Protein AF-A0AA38IUK0-F1 (afdb_monomer_lite)

Sequence (92 aa):
MAKKSNTLSTDEIKKFIDTARDHKHLLTKVALIFGICEALQKAEMCNVKVRDLEDFKSALLFNFLYHVRHEKKSKLSCKKLMTENIYSRRLL

Structure (mmCIF, N/CA/C/O backbone):
data_AF-A0AA38IUK0-F1
#
_entry.id   AF-A0AA38IUK0-F1
#
loop_
_atom_site.group_PDB
_atom_site.id
_atom_site.type_symbol
_atom_site.label_atom_id
_atom_site.label_alt_id
_atom_site.label_comp_id
_atom_site.label_asym_id
_atom_site.label_entity_id
_atom_site.label_seq_id
_atom_site.pdbx_PDB_ins_code
_atom_site.Cartn_x
_atom_site.Cartn_y
_atom_site.Cartn_z
_atom_site.occupancy
_atom_site.B_iso_or_equiv
_atom_site.auth_seq_id
_atom_site.auth_comp_id
_atom_site.auth_asym_id
_atom_site.auth_atom_id
_atom_site.pdbx_PDB_model_num
ATOM 1 N N . MET A 1 1 ? 21.293 22.454 -12.709 1.00 43.09 1 MET A N 1
ATOM 2 C CA . MET A 1 1 ? 19.987 22.630 -12.035 1.00 43.09 1 MET A CA 1
ATOM 3 C C . MET A 1 1 ? 19.675 21.364 -11.252 1.00 43.09 1 MET A C 1
ATOM 5 O O . MET A 1 1 ? 19.657 20.297 -11.853 1.00 43.09 1 MET A O 1
ATOM 9 N N . ALA A 1 2 ? 19.509 21.448 -9.929 1.00 52.25 2 ALA A N 1
ATOM 10 C CA . ALA A 1 2 ? 19.129 20.292 -9.119 1.00 52.25 2 ALA A CA 1
ATOM 11 C C . ALA A 1 2 ? 17.705 19.856 -9.499 1.00 52.25 2 ALA A C 1
ATOM 13 O O . ALA A 1 2 ? 16.776 20.663 -9.468 1.00 52.25 2 ALA A O 1
ATOM 14 N N . LYS A 1 3 ? 17.541 18.594 -9.903 1.00 63.00 3 LYS A N 1
ATOM 15 C CA . LYS A 1 3 ? 16.242 18.010 -10.243 1.00 63.00 3 LYS A CA 1
ATOM 16 C C . LYS A 1 3 ? 15.436 17.927 -8.944 1.00 63.00 3 LYS A C 1
ATOM 18 O O . LYS A 1 3 ? 15.688 17.043 -8.131 1.00 63.00 3 LYS A O 1
ATOM 23 N N . LYS A 1 4 ? 14.530 18.882 -8.701 1.00 60.06 4 LYS A N 1
ATOM 24 C CA . LYS A 1 4 ? 13.596 18.789 -7.572 1.00 60.06 4 LYS A CA 1
ATOM 25 C C . LYS A 1 4 ? 12.804 17.495 -7.755 1.00 60.06 4 LYS A C 1
ATOM 27 O O . LYS A 1 4 ? 12.176 17.293 -8.791 1.00 60.06 4 LYS A O 1
ATOM 32 N N . SER A 1 5 ? 12.920 16.588 -6.790 1.00 66.38 5 SER A N 1
ATOM 33 C CA . SER A 1 5 ? 12.066 15.407 -6.729 1.00 66.38 5 SER A CA 1
ATOM 34 C C . SER A 1 5 ? 10.632 15.896 -6.561 1.00 66.38 5 SER A C 1
ATOM 36 O O . SER A 1 5 ? 10.356 16.643 -5.623 1.00 66.38 5 SER A O 1
ATOM 38 N N . ASN A 1 6 ? 9.734 15.509 -7.468 1.00 71.69 6 ASN A N 1
ATOM 39 C CA . ASN A 1 6 ? 8.299 15.722 -7.292 1.00 71.69 6 ASN A CA 1
ATOM 40 C C . ASN A 1 6 ? 7.814 14.719 -6.244 1.00 71.69 6 ASN A C 1
ATOM 42 O O . ASN A 1 6 ? 7.322 13.641 -6.574 1.00 71.69 6 ASN A O 1
ATOM 46 N N . THR A 1 7 ? 8.063 15.039 -4.981 1.00 80.12 7 THR A N 1
ATOM 47 C CA . THR A 1 7 ? 7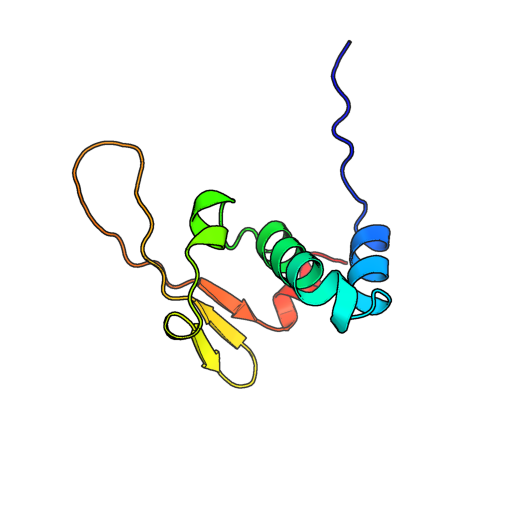.626 14.237 -3.844 1.00 80.12 7 THR A CA 1
ATOM 48 C C . THR A 1 7 ? 6.192 14.629 -3.509 1.00 80.12 7 THR A C 1
ATOM 50 O O . THR A 1 7 ? 5.901 15.815 -3.382 1.00 80.12 7 THR A O 1
ATOM 53 N N . LEU A 1 8 ? 5.302 13.643 -3.388 1.00 82.06 8 LEU A N 1
ATOM 54 C CA . LEU A 1 8 ? 3.932 13.873 -2.930 1.00 82.06 8 LEU A CA 1
ATOM 55 C C . LEU A 1 8 ? 3.944 14.241 -1.445 1.00 82.06 8 LEU A C 1
ATOM 57 O O . LEU A 1 8 ? 4.666 13.619 -0.663 1.00 82.06 8 LEU A O 1
ATOM 61 N N . SER A 1 9 ? 3.135 15.221 -1.058 1.00 86.31 9 SER A N 1
ATOM 62 C CA . SER A 1 9 ? 2.902 15.529 0.351 1.00 86.31 9 SER A CA 1
ATOM 63 C C . SER A 1 9 ? 2.049 14.451 1.027 1.00 86.31 9 SER A C 1
ATOM 65 O O . SER A 1 9 ? 1.289 13.723 0.381 1.00 86.31 9 SER A O 1
ATOM 67 N N . THR A 1 10 ? 2.148 14.371 2.352 1.00 83.88 10 THR A N 1
ATOM 68 C CA . THR A 1 10 ? 1.328 13.480 3.182 1.00 83.88 10 THR A CA 1
ATOM 69 C C . THR A 1 10 ? -0.170 13.678 2.937 1.00 83.88 10 THR A C 1
ATOM 71 O O . THR A 1 10 ? -0.903 12.699 2.790 1.00 83.88 10 THR A O 1
ATOM 74 N N . ASP A 1 11 ? -0.616 14.930 2.803 1.00 86.88 11 ASP A N 1
ATOM 75 C CA . ASP A 1 11 ? -2.020 15.264 2.548 1.00 86.88 11 ASP A CA 1
ATOM 76 C C . ASP A 1 11 ? -2.488 14.797 1.167 1.00 86.88 11 ASP A C 1
ATOM 78 O O . ASP A 1 11 ? -3.588 14.260 1.028 1.00 86.88 11 ASP A O 1
ATOM 82 N N . GLU A 1 12 ? -1.654 14.949 0.135 1.00 89.00 12 GLU A N 1
ATOM 83 C CA . GLU A 1 12 ? -1.959 14.464 -1.215 1.00 89.00 12 GLU A CA 1
ATOM 84 C C . GLU A 1 12 ? -2.049 12.937 -1.259 1.00 89.00 12 GLU A C 1
ATOM 86 O O . GLU A 1 12 ? -2.962 12.386 -1.879 1.00 89.00 12 GLU A O 1
ATOM 91 N N . ILE A 1 13 ? -1.135 12.254 -0.565 1.00 88.44 13 ILE A N 1
ATOM 92 C CA . ILE A 1 13 ? -1.134 10.797 -0.421 1.00 88.44 13 ILE A CA 1
ATOM 93 C C . ILE A 1 13 ? -2.412 10.334 0.277 1.00 88.44 13 ILE A C 1
ATOM 95 O O . ILE A 1 13 ? -3.120 9.471 -0.246 1.00 88.44 13 ILE A O 1
ATOM 99 N N . LYS A 1 14 ? -2.728 10.922 1.436 1.00 88.38 14 LYS A N 1
ATOM 100 C CA . LYS A 1 14 ? -3.909 10.568 2.224 1.00 88.38 14 LYS A CA 1
ATOM 101 C C . LYS A 1 14 ? -5.186 10.819 1.430 1.00 88.38 14 LYS A C 1
ATOM 103 O O . LYS A 1 14 ? -6.017 9.926 1.301 1.00 88.38 14 LYS A O 1
ATOM 108 N N . LYS A 1 15 ? -5.303 11.988 0.795 1.00 91.88 15 LYS A N 1
ATOM 109 C CA . LYS A 1 15 ? -6.433 12.318 -0.081 1.00 91.88 15 LYS A CA 1
ATOM 110 C C . LYS A 1 15 ? -6.582 11.305 -1.212 1.00 91.88 15 LYS A C 1
ATOM 112 O O . LYS A 1 15 ? -7.702 10.895 -1.503 1.00 91.88 15 LYS A O 1
ATOM 117 N N . PHE A 1 16 ? -5.491 10.884 -1.849 1.00 91.12 16 PHE A N 1
ATOM 118 C CA . PHE A 1 16 ? -5.550 9.879 -2.909 1.00 91.12 16 PHE A CA 1
ATOM 119 C C . PHE A 1 16 ? -6.031 8.516 -2.391 1.00 91.12 16 PHE A C 1
ATOM 121 O O . PHE A 1 16 ? -6.926 7.922 -2.994 1.00 91.12 16 PHE A O 1
ATOM 128 N N . ILE A 1 17 ? -5.479 8.036 -1.274 1.00 89.44 17 ILE A N 1
ATOM 129 C CA . ILE A 1 17 ? -5.870 6.756 -0.666 1.00 89.44 17 ILE A CA 1
ATOM 130 C C . ILE A 1 17 ? -7.351 6.776 -0.264 1.00 89.44 17 ILE A C 1
ATOM 132 O O . ILE A 1 17 ? -8.081 5.845 -0.612 1.00 89.44 17 ILE A O 1
ATOM 136 N N . ASP A 1 18 ? -7.806 7.856 0.374 1.00 89.56 18 ASP A N 1
ATOM 137 C CA . ASP A 1 18 ? -9.168 7.979 0.901 1.00 89.56 18 ASP A CA 1
ATOM 138 C C . ASP A 1 18 ? -10.218 8.161 -0.215 1.00 89.56 18 ASP A C 1
ATOM 140 O O . ASP A 1 18 ? -11.331 7.650 -0.111 1.00 89.56 18 ASP A O 1
ATOM 144 N N . THR A 1 19 ? -9.889 8.878 -1.301 1.00 93.56 19 THR A N 1
ATOM 145 C CA . THR A 1 19 ? -10.895 9.321 -2.295 1.00 93.56 19 THR A CA 1
ATOM 146 C C . THR A 1 19 ? -10.840 8.615 -3.650 1.00 93.56 19 THR A C 1
ATOM 148 O O . THR A 1 19 ? -11.836 8.619 -4.380 1.00 93.56 19 THR A O 1
ATOM 151 N N . ALA A 1 20 ? -9.708 8.015 -4.039 1.00 93.88 20 ALA A N 1
ATOM 152 C CA . ALA A 1 20 ? -9.612 7.369 -5.346 1.00 93.88 20 ALA A CA 1
ATOM 153 C C . ALA A 1 20 ? -10.496 6.113 -5.404 1.00 93.88 20 ALA A C 1
ATOM 155 O O . ALA A 1 20 ? -10.642 5.386 -4.427 1.00 93.88 20 ALA A O 1
ATOM 156 N N . ARG A 1 21 ? -11.093 5.826 -6.563 1.00 92.94 21 ARG A N 1
ATOM 157 C CA . ARG A 1 21 ? -11.991 4.670 -6.714 1.00 92.94 21 ARG A CA 1
ATOM 158 C C . ARG A 1 21 ? -11.197 3.375 -6.880 1.00 92.94 21 ARG A C 1
ATOM 160 O O . ARG A 1 21 ? -10.360 3.289 -7.780 1.00 92.94 21 ARG A O 1
ATOM 167 N N . ASP A 1 22 ? -11.510 2.353 -6.088 1.00 91.31 22 ASP A N 1
ATOM 168 C CA . ASP A 1 22 ? -10.744 1.098 -6.074 1.00 91.31 22 ASP A CA 1
ATOM 169 C C . ASP A 1 22 ? -10.783 0.363 -7.418 1.00 91.31 22 ASP A C 1
ATOM 171 O O . ASP A 1 22 ? -9.738 -0.020 -7.930 1.00 91.31 22 ASP A O 1
ATOM 175 N N . HIS A 1 23 ? -11.935 0.282 -8.089 1.00 91.38 23 HIS A N 1
ATOM 176 C CA . HIS A 1 23 ? -12.033 -0.384 -9.401 1.00 91.38 23 HIS A CA 1
ATOM 177 C C . HIS A 1 23 ? -11.066 0.167 -10.467 1.00 91.38 23 HIS A C 1
ATOM 179 O O . HIS A 1 23 ? -10.779 -0.513 -11.446 1.00 91.38 23 HIS A O 1
ATOM 185 N N . LYS A 1 24 ? -10.585 1.406 -10.299 1.00 93.69 24 LYS A N 1
ATOM 186 C CA . LYS A 1 24 ? -9.649 2.062 -11.218 1.00 93.69 24 LYS A CA 1
ATOM 187 C C . LYS A 1 24 ? -8.232 2.159 -10.652 1.00 93.69 24 LYS A C 1
ATOM 189 O O . LYS A 1 24 ? -7.269 2.122 -11.412 1.00 93.69 24 LYS A O 1
ATOM 194 N N . HIS A 1 25 ? -8.099 2.316 -9.336 1.00 92.56 25 HIS A N 1
ATOM 195 C CA . HIS A 1 25 ? -6.841 2.694 -8.690 1.00 92.56 25 HIS A CA 1
ATOM 196 C C . HIS A 1 25 ? -6.395 1.751 -7.567 1.00 92.56 25 HIS A C 1
ATOM 198 O O . HIS A 1 25 ? -5.408 2.060 -6.905 1.00 92.56 25 HIS A O 1
ATOM 204 N N . LEU A 1 26 ? -7.052 0.602 -7.367 1.00 90.12 26 LEU A N 1
ATOM 205 C CA . LEU A 1 26 ? -6.724 -0.349 -6.297 1.00 90.12 26 LEU A CA 1
ATOM 206 C C . LEU A 1 26 ? -5.240 -0.726 -6.303 1.00 90.12 26 LEU A C 1
ATOM 208 O O . LEU A 1 26 ? -4.564 -0.568 -5.291 1.00 90.12 26 LEU A O 1
ATOM 212 N N . LEU A 1 27 ? -4.703 -1.135 -7.457 1.00 87.19 27 LEU A N 1
ATOM 213 C CA . LEU A 1 27 ? -3.288 -1.497 -7.574 1.00 87.19 27 LEU A CA 1
ATOM 214 C C . LEU A 1 27 ? -2.361 -0.324 -7.224 1.00 87.19 27 LEU A C 1
ATOM 216 O O . LEU A 1 27 ? -1.352 -0.509 -6.550 1.00 87.19 27 LEU A O 1
ATOM 220 N N . THR A 1 28 ? -2.706 0.891 -7.655 1.00 90.00 28 THR A N 1
ATOM 221 C CA . THR A 1 28 ? -1.922 2.097 -7.362 1.00 90.00 28 THR A CA 1
ATOM 222 C C . THR A 1 28 ? -1.956 2.444 -5.877 1.00 90.00 28 THR A C 1
ATOM 224 O O . THR A 1 28 ? -0.914 2.784 -5.324 1.00 90.00 28 THR A O 1
ATOM 227 N N . LYS A 1 29 ? -3.115 2.321 -5.216 1.00 89.19 29 LYS A N 1
ATOM 228 C CA . LYS A 1 29 ? -3.238 2.510 -3.764 1.00 89.19 29 LYS A CA 1
ATOM 229 C C . LYS A 1 29 ? -2.376 1.505 -3.008 1.00 89.19 29 LYS A C 1
ATOM 231 O O . LYS A 1 29 ? -1.570 1.904 -2.177 1.00 89.19 29 LYS A O 1
ATOM 236 N N . VAL A 1 30 ? -2.491 0.225 -3.357 1.00 84.94 30 VAL A N 1
ATOM 237 C CA . VAL A 1 30 ? -1.711 -0.864 -2.754 1.00 84.94 30 VAL A CA 1
ATOM 238 C C . VAL A 1 30 ? -0.205 -0.627 -2.934 1.00 84.94 30 VAL A C 1
ATOM 240 O O . VAL A 1 30 ? 0.555 -0.696 -1.973 1.00 84.94 30 VAL A O 1
ATOM 243 N N . ALA A 1 31 ? 0.234 -0.264 -4.141 1.00 84.56 31 ALA A N 1
ATOM 244 C CA . ALA A 1 31 ? 1.636 0.040 -4.420 1.00 84.56 31 ALA A CA 1
ATOM 245 C C . ALA A 1 31 ? 2.158 1.263 -3.643 1.00 84.56 31 ALA A C 1
ATOM 247 O O . ALA A 1 31 ? 3.287 1.254 -3.152 1.00 84.56 31 ALA A O 1
ATOM 248 N N . LEU A 1 32 ? 1.343 2.315 -3.525 1.00 86.31 32 LEU A N 1
ATOM 249 C CA . LEU A 1 32 ? 1.692 3.527 -2.785 1.00 86.31 32 LEU A CA 1
ATOM 250 C C . LEU A 1 32 ? 1.870 3.229 -1.292 1.00 86.31 32 LEU A C 1
ATOM 252 O O . LEU A 1 32 ? 2.868 3.630 -0.698 1.00 86.31 32 LEU A O 1
ATOM 256 N N . ILE A 1 33 ? 0.946 2.458 -0.721 1.00 82.19 33 ILE A N 1
ATOM 257 C 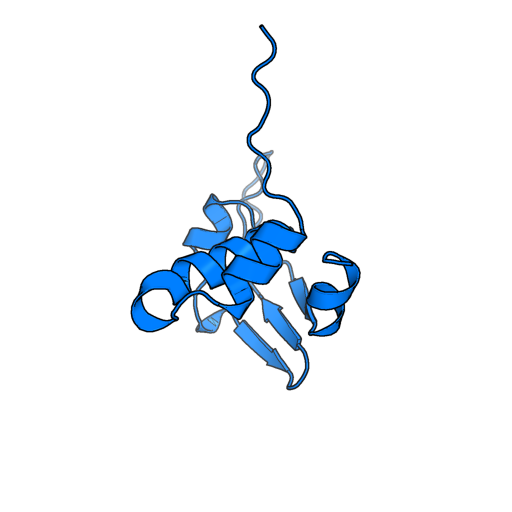CA . ILE A 1 33 ? 0.996 1.965 0.656 1.00 82.19 33 ILE A CA 1
ATOM 258 C C . ILE A 1 33 ? 2.291 1.180 0.918 1.00 82.19 33 ILE A C 1
ATOM 260 O O . ILE A 1 33 ? 3.010 1.472 1.875 1.00 82.19 33 ILE A O 1
ATOM 264 N N . PHE A 1 34 ? 2.644 0.239 0.037 1.00 79.44 34 PHE A N 1
ATOM 265 C CA . PHE A 1 34 ? 3.894 -0.517 0.163 1.00 79.44 34 PHE A CA 1
ATOM 266 C C . PHE A 1 34 ? 5.142 0.360 0.087 1.00 79.44 34 PHE A C 1
ATOM 268 O O . PHE A 1 34 ? 6.092 0.135 0.841 1.00 79.44 34 PHE A O 1
ATOM 275 N N . GLY A 1 35 ? 5.129 1.361 -0.796 1.00 78.00 35 GLY A N 1
ATOM 276 C CA . GLY A 1 35 ? 6.220 2.318 -0.940 1.00 78.00 35 GLY A CA 1
ATOM 277 C C . GLY A 1 35 ? 6.426 3.185 0.305 1.00 78.00 35 GLY A C 1
ATOM 278 O O . GLY A 1 35 ? 7.554 3.312 0.772 1.00 78.00 35 GLY A O 1
ATOM 279 N N . ILE A 1 36 ? 5.351 3.742 0.877 1.00 77.69 36 ILE A N 1
ATOM 280 C CA . ILE A 1 36 ? 5.405 4.628 2.062 1.00 77.69 36 ILE A CA 1
ATOM 281 C C . ILE A 1 36 ? 5.829 3.869 3.321 1.00 77.69 36 ILE A C 1
ATOM 283 O O . ILE A 1 36 ? 6.608 4.362 4.142 1.00 77.69 36 ILE A O 1
ATOM 287 N N . CYS A 1 37 ? 5.341 2.642 3.482 1.00 69.75 37 CYS A N 1
ATOM 288 C CA . CYS A 1 37 ? 5.720 1.794 4.605 1.00 69.75 37 CYS A CA 1
ATOM 289 C C . CYS A 1 37 ? 7.132 1.196 4.457 1.00 69.75 37 CYS A C 1
ATOM 291 O O . CYS A 1 37 ? 7.521 0.376 5.287 1.00 69.75 37 CYS A O 1
ATOM 293 N N . GLU A 1 38 ? 7.891 1.581 3.416 1.00 64.12 38 GLU A N 1
ATOM 294 C CA . GLU A 1 38 ? 9.225 1.054 3.078 1.00 64.12 38 GLU A CA 1
ATOM 295 C C . GLU A 1 38 ? 9.263 -0.482 3.080 1.00 64.12 38 GLU A C 1
ATOM 297 O O . GLU A 1 38 ? 10.273 -1.117 3.413 1.00 64.12 38 GLU A O 1
ATOM 302 N N . ALA A 1 39 ? 8.122 -1.109 2.785 1.00 61.84 39 ALA A N 1
ATOM 303 C CA . ALA A 1 39 ? 7.967 -2.539 2.960 1.00 61.84 39 ALA A CA 1
ATOM 304 C C . ALA A 1 39 ? 8.732 -3.294 1.871 1.00 61.84 39 ALA A C 1
ATOM 306 O O . ALA A 1 39 ? 9.329 -4.317 2.193 1.00 61.84 39 ALA A O 1
ATOM 307 N N . LEU A 1 40 ? 8.773 -2.758 0.640 1.00 65.12 40 LEU A N 1
ATOM 308 C CA . LEU A 1 40 ? 9.378 -3.397 -0.532 1.00 65.12 40 LEU A CA 1
ATOM 309 C C . LEU A 1 40 ? 9.994 -2.371 -1.508 1.00 65.12 40 LEU A C 1
ATOM 311 O O . LEU A 1 40 ? 9.356 -1.383 -1.873 1.00 65.12 40 LEU A O 1
ATOM 315 N N . GLN A 1 41 ? 11.204 -2.633 -2.014 1.00 67.88 41 GLN A N 1
ATOM 316 C CA . GLN A 1 41 ? 11.705 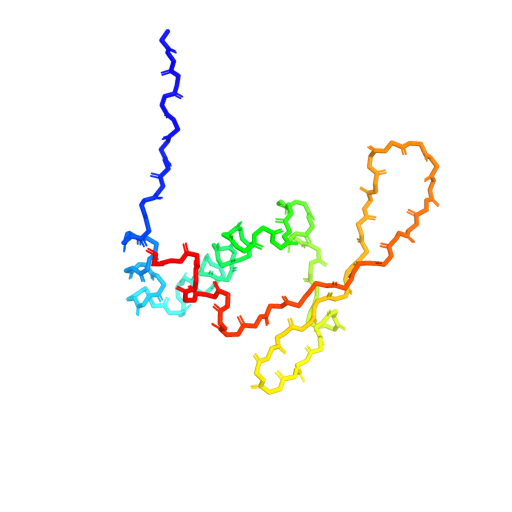-2.000 -3.242 1.00 67.88 41 GLN A CA 1
ATOM 317 C C . GLN A 1 41 ? 10.836 -2.423 -4.437 1.00 67.88 41 GLN A C 1
ATOM 319 O O . GLN A 1 41 ? 10.253 -3.507 -4.442 1.00 67.88 41 GLN A O 1
ATOM 324 N N . LYS A 1 42 ? 10.798 -1.609 -5.506 1.00 70.44 42 LYS A N 1
ATOM 325 C CA . LYS A 1 42 ? 10.006 -1.876 -6.732 1.00 70.44 42 LYS A CA 1
ATOM 326 C C . LYS A 1 42 ? 10.088 -3.330 -7.217 1.00 70.44 42 LYS A C 1
ATOM 328 O O . LYS A 1 42 ? 9.067 -3.915 -7.553 1.00 70.44 42 LYS A O 1
ATOM 333 N N . ALA A 1 43 ? 11.292 -3.903 -7.250 1.00 68.44 43 ALA A N 1
ATOM 334 C CA . ALA A 1 43 ? 11.517 -5.270 -7.723 1.00 68.44 43 ALA A CA 1
ATOM 335 C C . ALA A 1 43 ? 10.902 -6.341 -6.805 1.00 68.44 43 ALA A C 1
ATOM 337 O O . ALA A 1 43 ? 10.489 -7.395 -7.277 1.00 68.44 43 ALA A O 1
ATOM 338 N N . GLU A 1 44 ? 10.836 -6.073 -5.505 1.00 71.81 44 GLU A N 1
ATOM 339 C CA . GLU A 1 44 ? 10.273 -6.989 -4.518 1.00 71.81 44 GLU A CA 1
ATOM 340 C C . GLU A 1 44 ? 8.743 -6.897 -4.537 1.00 71.81 44 GLU A C 1
ATOM 342 O O . GLU A 1 44 ? 8.067 -7.921 -4.549 1.00 71.81 44 GLU A O 1
ATOM 347 N N . MET A 1 45 ? 8.198 -5.681 -4.666 1.00 75.50 45 MET A N 1
ATOM 348 C CA . MET A 1 45 ? 6.755 -5.430 -4.758 1.00 75.50 45 MET A CA 1
ATOM 349 C C . MET A 1 45 ? 6.116 -6.142 -5.957 1.00 75.50 45 MET A C 1
ATOM 351 O O . MET A 1 45 ? 5.026 -6.691 -5.836 1.00 75.50 45 MET A O 1
ATOM 355 N N . CYS A 1 46 ? 6.817 -6.200 -7.095 1.00 75.56 46 CYS A N 1
ATOM 356 C CA . CYS A 1 46 ? 6.353 -6.925 -8.282 1.00 75.56 46 CYS A CA 1
ATOM 357 C C . CYS A 1 46 ? 6.282 -8.452 -8.098 1.00 75.56 46 CYS A C 1
ATOM 359 O O . CYS A 1 46 ? 5.633 -9.119 -8.899 1.00 75.56 46 CYS A O 1
ATOM 361 N N . ASN A 1 47 ? 6.954 -9.009 -7.086 1.00 75.88 47 ASN A N 1
ATOM 362 C CA . ASN A 1 47 ? 7.025 -10.451 -6.846 1.00 75.88 47 ASN A CA 1
ATOM 363 C C . ASN A 1 47 ? 6.152 -10.930 -5.679 1.00 75.88 47 ASN A C 1
ATOM 365 O O . ASN A 1 47 ? 6.104 -12.137 -5.439 1.00 75.88 47 ASN A O 1
ATOM 369 N N . VAL A 1 48 ? 5.464 -10.024 -4.976 1.00 77.69 48 VAL A N 1
ATOM 370 C CA . VAL A 1 48 ? 4.554 -10.373 -3.877 1.00 77.69 48 VAL A CA 1
ATOM 371 C C . VAL A 1 48 ? 3.383 -11.192 -4.410 1.00 77.69 48 VAL A C 1
ATOM 373 O O . VAL A 1 48 ? 2.689 -10.774 -5.338 1.00 77.69 48 VAL A O 1
ATOM 376 N N . LYS A 1 49 ? 3.132 -12.352 -3.800 1.00 83.00 49 LYS A N 1
ATOM 377 C CA . LYS A 1 49 ? 1.953 -13.177 -4.082 1.00 83.00 49 LYS A CA 1
ATOM 378 C C . LYS A 1 49 ? 1.043 -13.216 -2.866 1.00 83.00 49 LYS A C 1
ATOM 380 O O . LYS A 1 49 ? 1.498 -13.127 -1.735 1.00 83.00 49 LYS A O 1
ATOM 385 N N . VAL A 1 50 ? -0.248 -13.448 -3.096 1.00 82.50 50 VAL A N 1
ATOM 386 C CA . VAL A 1 50 ? -1.241 -13.563 -2.011 1.00 82.50 50 VAL A CA 1
ATOM 387 C C . VAL A 1 50 ? -0.871 -14.663 -1.012 1.00 82.50 50 VAL A C 1
ATOM 389 O O . VAL A 1 50 ? -1.052 -14.494 0.181 1.00 82.50 50 VAL A O 1
ATOM 392 N N . ARG A 1 51 ? -0.282 -15.769 -1.477 1.00 83.81 51 ARG A N 1
ATOM 393 C CA . ARG A 1 51 ? 0.194 -16.865 -0.611 1.00 83.81 51 ARG A CA 1
ATOM 394 C C . ARG A 1 51 ? 1.361 -16.488 0.310 1.00 83.81 51 ARG A C 1
ATOM 396 O O . ARG A 1 51 ? 1.685 -17.253 1.206 1.00 83.81 51 ARG A O 1
ATOM 403 N N . ASP A 1 52 ? 2.023 -15.370 0.028 1.00 79.56 52 ASP A N 1
ATOM 404 C CA . ASP A 1 52 ? 3.129 -14.847 0.825 1.00 79.56 52 ASP A CA 1
ATOM 405 C C . ASP A 1 52 ? 2.596 -13.917 1.944 1.00 79.56 52 ASP A C 1
ATOM 407 O O . ASP A 1 52 ? 3.386 -13.316 2.669 1.00 79.56 52 ASP A O 1
ATOM 411 N N . LEU A 1 53 ? 1.264 -13.781 2.069 1.00 81.12 53 LEU A N 1
ATOM 412 C CA . LEU A 1 53 ? 0.560 -13.014 3.096 1.00 81.12 53 LEU A CA 1
ATOM 413 C C . LEU A 1 53 ? 0.049 -13.928 4.207 1.00 81.12 53 LEU A C 1
ATOM 415 O O . LEU A 1 53 ? -0.646 -14.909 3.944 1.00 81.12 53 LEU A O 1
ATOM 419 N N . GLU A 1 54 ? 0.294 -13.530 5.446 1.00 85.31 54 GLU A N 1
ATOM 420 C CA . GLU A 1 54 ? -0.420 -14.028 6.616 1.00 85.31 54 GLU A CA 1
ATOM 421 C C . GLU A 1 54 ? -1.267 -12.884 7.188 1.00 85.31 54 GLU A C 1
ATOM 423 O O . GLU A 1 54 ? -0.750 -11.821 7.544 1.00 85.31 54 GLU A O 1
ATOM 428 N N . ASP A 1 55 ? -2.580 -13.096 7.236 1.00 83.50 55 ASP A N 1
ATOM 429 C CA . ASP A 1 55 ? -3.539 -12.151 7.803 1.00 83.50 55 ASP A CA 1
ATOM 430 C C . ASP A 1 55 ? -3.693 -12.413 9.303 1.00 83.50 55 ASP A C 1
ATOM 432 O O . ASP A 1 55 ? -4.246 -13.427 9.740 1.00 83.50 55 ASP A O 1
ATOM 436 N N . PHE A 1 56 ? -3.184 -11.481 10.096 1.00 81.06 56 PHE A N 1
ATOM 437 C CA . PHE A 1 56 ? -3.546 -11.342 11.491 1.00 81.06 56 PHE A CA 1
ATOM 438 C C . PHE A 1 56 ? -4.596 -10.233 11.528 1.00 81.06 56 PHE A C 1
ATOM 440 O O . PHE A 1 56 ? -4.367 -9.173 10.979 1.00 81.06 56 PHE A O 1
ATOM 447 N N . LYS A 1 57 ? -5.737 -10.420 12.194 1.00 75.69 57 LYS A N 1
ATOM 448 C CA . LYS A 1 57 ? -6.894 -9.489 12.169 1.00 75.69 57 LYS A CA 1
ATOM 449 C C . LYS A 1 57 ? -6.602 -7.973 12.284 1.00 75.69 57 LYS A C 1
ATOM 451 O O . LYS A 1 57 ? -7.470 -7.182 11.947 1.00 75.69 57 LYS A O 1
ATOM 456 N N . SER A 1 58 ? -5.448 -7.571 12.818 1.00 76.31 58 SER A N 1
ATOM 457 C CA . SER A 1 58 ? -4.981 -6.182 12.970 1.00 76.31 58 SER A CA 1
ATOM 458 C C . SER A 1 58 ? -3.656 -5.869 12.243 1.00 76.31 58 SER A C 1
ATOM 460 O O . SER A 1 58 ? -3.088 -4.779 12.394 1.00 76.31 58 SER A O 1
ATOM 462 N N . ALA A 1 59 ? -3.109 -6.833 11.500 1.00 73.50 59 ALA A N 1
ATOM 463 C CA . ALA A 1 59 ? -1.832 -6.743 10.816 1.00 73.50 59 ALA A CA 1
ATOM 464 C C . ALA A 1 59 ? -1.673 -7.751 9.664 1.00 73.50 59 ALA A C 1
ATOM 466 O O . ALA A 1 59 ? -1.925 -8.941 9.800 1.00 73.50 59 ALA A O 1
ATOM 467 N N . LEU A 1 60 ? -1.098 -7.302 8.554 1.00 76.62 60 LEU A N 1
ATOM 468 C CA . LEU A 1 60 ? -0.667 -8.187 7.475 1.00 76.62 60 LEU A CA 1
ATOM 469 C C . LEU A 1 60 ? 0.824 -8.475 7.620 1.00 76.62 60 LEU A C 1
ATOM 471 O O . LEU A 1 60 ? 1.649 -7.558 7.642 1.00 76.62 60 LEU A O 1
ATOM 475 N N . LEU A 1 61 ? 1.182 -9.751 7.709 1.00 77.31 61 LEU A N 1
ATOM 476 C CA . LEU A 1 61 ? 2.566 -10.193 7.671 1.00 77.31 61 LEU A CA 1
ATOM 477 C C . LEU A 1 61 ? 2.915 -10.658 6.262 1.00 77.31 61 LEU A C 1
ATOM 479 O O . LEU A 1 61 ? 2.270 -11.535 5.698 1.00 77.31 61 LEU A O 1
ATOM 483 N N . PHE A 1 62 ? 3.980 -10.089 5.716 1.00 74.50 62 PHE A N 1
ATOM 484 C CA . PHE A 1 62 ? 4.507 -10.461 4.415 1.00 74.50 62 PHE A CA 1
ATOM 485 C C . PHE A 1 62 ? 5.744 -11.335 4.597 1.00 74.50 62 PHE A C 1
ATOM 487 O O . PHE A 1 62 ? 6.694 -10.938 5.280 1.00 74.50 62 PHE A O 1
ATOM 494 N N . ASN A 1 63 ? 5.738 -12.506 3.965 1.00 72.25 63 ASN A N 1
ATOM 495 C CA . ASN A 1 63 ? 6.842 -13.456 3.955 1.00 72.25 63 ASN A CA 1
ATOM 496 C C . ASN A 1 63 ? 7.321 -13.686 2.517 1.00 72.25 63 ASN A C 1
ATOM 498 O O . ASN A 1 63 ? 6.933 -14.645 1.854 1.00 72.25 63 ASN A O 1
ATOM 502 N N . PHE A 1 64 ? 8.175 -12.791 2.026 1.00 70.38 64 PHE A N 1
ATOM 503 C CA . PHE A 1 64 ? 8.771 -12.895 0.695 1.00 70.38 64 PHE A CA 1
ATOM 504 C C . PHE A 1 64 ? 10.288 -13.080 0.782 1.00 70.38 64 PHE A C 1
ATOM 506 O O . PHE A 1 64 ? 10.947 -12.710 1.755 1.00 70.38 64 PHE A O 1
ATOM 513 N N . LEU A 1 65 ? 10.848 -13.682 -0.265 1.00 59.25 65 LEU A N 1
ATOM 514 C CA . LEU A 1 65 ? 12.284 -13.888 -0.418 1.00 59.25 65 LEU A CA 1
ATOM 515 C C . LEU A 1 65 ? 12.839 -12.792 -1.325 1.00 59.25 65 LEU A C 1
ATOM 517 O O . LEU A 1 65 ? 12.397 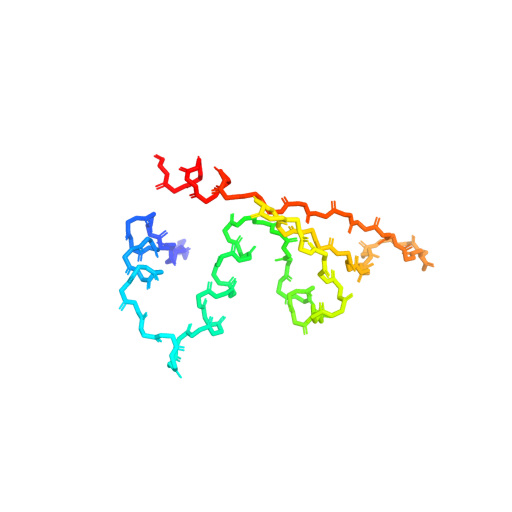-12.668 -2.468 1.00 59.25 65 LEU A O 1
ATOM 521 N N . TYR A 1 66 ? 13.829 -12.035 -0.858 1.00 63.56 66 TYR A N 1
ATOM 522 C CA . TYR A 1 66 ? 14.557 -11.091 -1.707 1.00 63.56 66 TYR A CA 1
ATOM 523 C C . TYR A 1 66 ? 15.931 -11.616 -2.121 1.00 63.56 66 TYR A C 1
ATOM 525 O O . TYR A 1 66 ? 16.546 -12.458 -1.463 1.00 63.56 66 TYR A O 1
ATOM 533 N N . HIS A 1 67 ? 16.423 -11.085 -3.240 1.00 52.34 67 HIS A N 1
ATOM 534 C CA . HIS A 1 67 ? 17.798 -11.272 -3.686 1.00 52.34 67 HIS A CA 1
ATOM 535 C C . HIS A 1 67 ? 18.686 -10.186 -3.070 1.00 52.34 67 HIS A C 1
ATOM 537 O O . HIS A 1 67 ? 18.609 -9.022 -3.461 1.00 52.34 67 HIS A O 1
ATOM 543 N N . VAL A 1 68 ? 19.565 -10.565 -2.139 1.00 56.28 68 VAL A N 1
ATOM 544 C CA . VAL A 1 68 ? 20.613 -9.667 -1.635 1.00 56.28 68 VAL A CA 1
ATOM 545 C C . VAL A 1 68 ? 21.642 -9.454 -2.746 1.00 56.28 68 VAL A C 1
ATOM 547 O O . VAL A 1 68 ? 22.339 -10.382 -3.159 1.00 56.28 68 VAL A O 1
ATOM 550 N N . ARG A 1 69 ? 21.736 -8.222 -3.257 1.00 48.59 69 ARG A N 1
ATOM 551 C CA . ARG A 1 69 ? 22.859 -7.794 -4.099 1.00 48.59 69 ARG A CA 1
ATOM 552 C C . ARG A 1 69 ? 24.049 -7.532 -3.184 1.00 48.59 69 ARG A C 1
ATOM 554 O O . ARG A 1 69 ? 24.213 -6.407 -2.753 1.00 48.59 69 ARG A O 1
ATOM 561 N N . HIS A 1 70 ? 24.780 -8.579 -2.824 1.00 39.47 70 HIS A N 1
ATOM 562 C CA . HIS A 1 70 ? 26.236 -8.617 -2.651 1.00 39.47 70 HIS A CA 1
ATOM 563 C C . HIS A 1 70 ? 26.599 -9.998 -2.084 1.00 39.47 70 HIS A C 1
ATOM 565 O O . HIS A 1 70 ? 26.174 -10.367 -0.999 1.00 39.47 70 HIS A O 1
ATOM 571 N N . GLU A 1 71 ? 27.333 -10.750 -2.906 1.00 43.44 71 GLU A N 1
ATOM 572 C CA . GLU A 1 71 ? 28.083 -11.976 -2.613 1.00 43.44 71 GLU A CA 1
ATOM 573 C C . GLU A 1 71 ? 27.350 -13.147 -1.919 1.00 43.44 71 GLU A C 1
ATOM 575 O O . GLU A 1 71 ? 27.083 -13.164 -0.726 1.00 43.44 71 GLU A O 1
ATOM 580 N N . LYS A 1 72 ? 27.181 -14.224 -2.704 1.00 39.66 72 LYS A N 1
ATOM 581 C CA . LYS A 1 72 ? 26.694 -15.575 -2.353 1.00 39.66 72 LYS A CA 1
ATOM 582 C C . LYS A 1 72 ? 25.168 -15.718 -2.265 1.00 39.66 72 LYS A C 1
ATOM 584 O O . LYS A 1 72 ? 24.475 -15.042 -1.517 1.00 39.66 72 LYS A O 1
ATOM 589 N N . LYS A 1 73 ? 24.657 -16.667 -3.064 1.00 37.94 73 LYS A N 1
ATOM 590 C CA . LYS A 1 73 ? 23.250 -17.079 -3.225 1.00 37.94 73 LYS A CA 1
ATOM 591 C C . LYS A 1 73 ? 22.626 -17.568 -1.906 1.00 37.94 73 LYS A C 1
ATOM 593 O O . LYS A 1 73 ? 22.367 -18.758 -1.753 1.00 37.94 73 LYS A O 1
ATOM 598 N N . SER A 1 74 ? 22.362 -16.675 -0.964 1.00 44.16 74 SER A N 1
ATOM 599 C CA . SER A 1 74 ? 21.550 -16.978 0.211 1.00 44.16 74 SER A CA 1
ATOM 600 C C . SER A 1 74 ? 20.179 -16.325 0.046 1.00 44.16 74 SER A C 1
ATOM 602 O O . SER A 1 74 ? 20.053 -15.120 -0.161 1.00 44.16 74 SER A O 1
ATOM 604 N N . LYS A 1 75 ? 19.132 -17.156 0.041 1.00 47.69 75 LYS A N 1
ATOM 605 C CA . LYS A 1 75 ? 17.744 -16.701 0.143 1.00 47.69 75 LYS A CA 1
ATOM 606 C C . LYS A 1 75 ? 17.516 -16.369 1.613 1.00 47.69 75 LYS A C 1
ATOM 608 O O . LYS A 1 75 ? 17.485 -17.287 2.428 1.00 47.69 75 LYS A O 1
ATOM 613 N N . LEU A 1 76 ? 17.401 -15.091 1.951 1.00 49.12 76 LEU A N 1
ATOM 614 C CA . LEU A 1 76 ? 17.052 -14.677 3.305 1.00 49.12 76 LEU A CA 1
ATOM 615 C C . LEU A 1 76 ? 15.534 -14.483 3.375 1.00 49.12 76 LEU A C 1
ATOM 617 O O . LEU A 1 76 ? 14.964 -13.754 2.564 1.00 49.12 76 LEU A O 1
ATOM 621 N N . SER A 1 77 ? 14.878 -15.171 4.309 1.00 51.66 77 SER A N 1
ATOM 622 C CA . SER A 1 77 ? 13.472 -14.918 4.635 1.00 51.66 77 SER A CA 1
ATOM 623 C C . SER A 1 77 ? 13.409 -13.678 5.515 1.00 51.66 77 SER A C 1
ATOM 625 O O . SER A 1 77 ? 14.070 -13.614 6.552 1.00 51.66 77 SER A O 1
ATOM 627 N N . CYS A 1 78 ? 12.634 -12.686 5.088 1.00 53.66 78 CYS A N 1
ATOM 628 C CA . CYS A 1 78 ? 12.323 -11.523 5.897 1.00 53.66 78 CYS A CA 1
ATOM 629 C C . CYS A 1 78 ? 10.827 -11.509 6.174 1.00 53.66 78 CYS A C 1
ATOM 631 O O . CYS A 1 78 ? 10.007 -11.684 5.275 1.00 53.66 78 CYS A O 1
ATOM 633 N N . LYS A 1 79 ? 10.497 -11.308 7.444 1.00 58.12 79 LYS A N 1
ATOM 634 C CA . LYS A 1 79 ? 9.136 -11.162 7.937 1.00 58.12 79 LYS A CA 1
ATOM 635 C C . LYS A 1 79 ? 8.896 -9.683 8.166 1.00 58.12 79 LYS A C 1
ATOM 637 O O . LYS A 1 79 ? 9.537 -9.099 9.040 1.00 58.12 79 LYS A O 1
ATOM 642 N N . LYS A 1 80 ? 8.003 -9.072 7.385 1.00 66.94 80 LYS A N 1
ATOM 643 C CA . LYS A 1 80 ? 7.666 -7.654 7.556 1.00 66.94 80 LYS A CA 1
ATOM 644 C C . LYS A 1 80 ? 6.195 -7.495 7.902 1.00 66.94 80 LYS A C 1
ATOM 646 O O . LYS A 1 80 ? 5.323 -7.884 7.131 1.00 66.94 80 LYS A O 1
ATOM 651 N N . LEU A 1 81 ? 5.950 -6.965 9.098 1.00 64.06 81 LEU A N 1
ATOM 652 C CA . LEU A 1 81 ? 4.619 -6.766 9.655 1.00 64.06 81 LEU A CA 1
ATOM 653 C C . LEU A 1 81 ? 4.124 -5.360 9.309 1.00 64.06 81 LEU A C 1
ATOM 655 O O . LEU A 1 81 ? 4.737 -4.367 9.703 1.00 64.06 81 LEU A O 1
ATOM 659 N N . MET A 1 82 ? 3.008 -5.280 8.596 1.00 68.38 82 MET A N 1
ATOM 660 C CA . MET A 1 82 ? 2.238 -4.055 8.420 1.00 68.38 82 MET A CA 1
ATOM 661 C C . MET A 1 82 ? 1.087 -4.058 9.417 1.00 68.38 82 MET A C 1
ATOM 663 O O . MET A 1 82 ? 0.182 -4.874 9.301 1.00 68.38 82 MET A O 1
ATOM 667 N N . THR A 1 83 ? 1.107 -3.147 10.385 1.00 60.28 83 THR A N 1
ATOM 668 C CA . THR A 1 83 ? -0.001 -2.958 11.331 1.00 60.28 83 THR A CA 1
ATOM 669 C C . THR A 1 83 ? -0.834 -1.745 10.930 1.00 60.28 83 THR A C 1
ATOM 671 O O . THR A 1 83 ? -0.310 -0.791 10.348 1.00 60.28 83 THR A O 1
ATOM 674 N N . GLU A 1 84 ? -2.118 -1.740 11.289 1.00 54.22 84 GLU A N 1
ATOM 675 C CA . GLU A 1 84 ? -3.018 -0.593 11.067 1.00 54.22 84 GLU A CA 1
ATOM 676 C C . GLU A 1 84 ? -2.453 0.722 11.649 1.00 54.22 84 GLU A C 1
ATOM 678 O O . GLU A 1 84 ? -2.640 1.797 11.087 1.00 54.22 84 GLU A O 1
ATOM 683 N N . ASN A 1 85 ? -1.659 0.639 12.723 1.00 46.62 85 ASN A N 1
ATOM 684 C CA . ASN A 1 85 ? -1.069 1.791 13.416 1.00 46.62 85 ASN A CA 1
ATOM 685 C C . ASN A 1 85 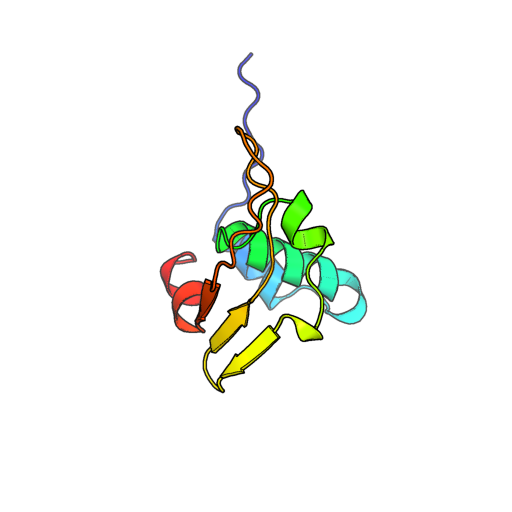? 0.116 2.437 12.655 1.00 46.62 85 ASN A C 1
ATOM 687 O O . ASN A 1 85 ? 0.459 3.594 12.903 1.00 46.62 85 ASN A O 1
ATOM 691 N N . ILE A 1 86 ? 0.751 1.725 11.711 1.00 50.59 86 ILE A N 1
ATOM 692 C CA . ILE A 1 86 ? 1.845 2.280 10.886 1.00 50.59 86 ILE A CA 1
ATOM 693 C C . ILE A 1 86 ? 1.299 3.271 9.849 1.00 50.59 86 ILE A C 1
ATOM 695 O O . ILE A 1 86 ? 1.957 4.277 9.577 1.00 50.59 86 ILE A O 1
ATOM 699 N N . TYR A 1 87 ? 0.088 3.036 9.329 1.00 48.59 87 TYR A N 1
ATOM 700 C CA . TYR A 1 87 ? -0.593 3.970 8.426 1.00 48.59 87 TYR A CA 1
ATOM 701 C C . TYR A 1 87 ? -0.823 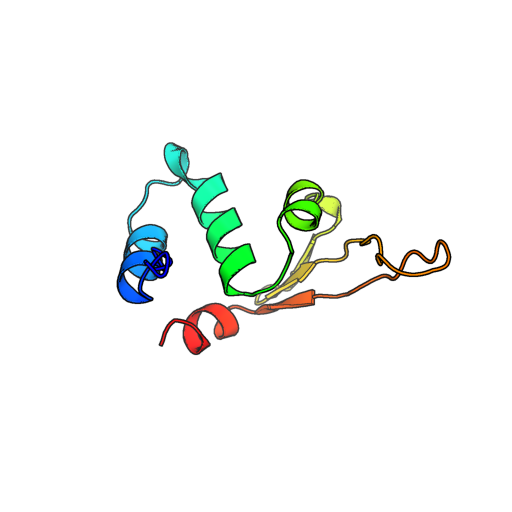5.325 9.094 1.00 48.59 87 TYR A C 1
ATOM 703 O O . TYR A 1 87 ? -0.608 6.360 8.473 1.00 48.59 87 TYR A O 1
ATOM 711 N N . SER A 1 88 ? -1.194 5.331 10.375 1.00 45.22 88 SER A N 1
ATOM 712 C CA . SER A 1 88 ? -1.484 6.565 11.109 1.00 45.22 88 SER A CA 1
ATOM 713 C C . SER A 1 88 ? -0.233 7.292 11.610 1.00 45.22 88 SER A C 1
ATOM 715 O O . SER A 1 88 ? -0.249 8.511 11.678 1.00 45.22 88 SER A O 1
ATOM 717 N N . ARG A 1 89 ? 0.866 6.595 11.945 1.00 46.94 89 ARG A N 1
ATOM 718 C CA . ARG A 1 89 ? 2.075 7.233 12.520 1.00 46.94 89 ARG A CA 1
ATOM 719 C C . ARG A 1 89 ? 3.060 7.828 11.509 1.00 46.94 89 ARG A C 1
ATOM 721 O O . ARG A 1 89 ? 3.942 8.568 11.923 1.00 46.94 89 ARG A O 1
ATOM 728 N N . ARG A 1 90 ? 2.977 7.462 10.225 1.00 51.78 90 ARG A N 1
ATOM 729 C CA . ARG A 1 90 ? 3.827 8.031 9.152 1.00 51.78 90 ARG A CA 1
ATOM 730 C C . ARG A 1 90 ? 3.092 9.042 8.266 1.00 51.78 90 ARG A C 1
ATOM 732 O O . ARG A 1 90 ? 3.743 9.732 7.488 1.00 51.78 90 ARG A O 1
ATOM 739 N N . LEU A 1 91 ? 1.760 9.098 8.355 1.00 47.00 91 LEU A N 1
ATOM 740 C CA . LEU A 1 91 ? 0.908 10.047 7.627 1.00 47.00 91 LEU A CA 1
ATOM 741 C C . LEU A 1 91 ? 0.322 11.152 8.539 1.00 47.00 91 LEU A C 1
ATOM 743 O O . LEU A 1 91 ? -0.597 11.854 8.122 1.00 47.00 91 LEU A O 1
ATOM 747 N N . LEU A 1 92 ? 0.849 11.296 9.759 1.00 41.97 92 LEU A N 1
ATOM 748 C CA . LEU A 1 92 ? 0.660 12.420 10.686 1.00 41.97 92 LEU A CA 1
ATOM 749 C C . LEU A 1 92 ? 2.038 13.000 11.013 1.00 41.97 92 LEU A C 1
ATOM 751 O O . LEU A 1 92 ? 2.118 14.231 11.198 1.00 41.97 92 LEU A O 1
#

pLDDT: mean 70.87, std 16.28, range [37.94, 93.88]

Radius of gyration: 15.39 Å; chains: 1; bounding box: 40×40×26 Å

Organism: NCBI:txid2755281

Secondary structure (DSSP, 8-state):
------PPPHHHHHHHHHHS-HHHHHHHHHHHHHHHTT---HHHHTT--GGGEEEETTEEEEEEEEE-SSSS--EEEEEEEEEHHHHHHH--

Foldseek 3Di:
DPDPPPDDALVRLVCCLVPPDCVVCVVVNVVSVCVLLVVDDPVQSVVFDPVQWDDDPFKIWGWGWDDDPDDDPDTDTDIDIDGPVSNVPSSD